Protein AF-A0A563W3B9-F1 (afdb_monomer_lite)

Organism: NCBI:txid945734

pLDDT: mean 94.77, std 2.66, range [80.88, 97.5]

Foldseek 3Di:
DALVVQLVVQLVVLERDPVSVVVVCVCPPPPHDDDPVRVVSVVVSVVCVVVSSHD

Sequence (55 aa):
MTLKIIFQNAQKTGHLTNNMKTAIENLCAPETQLSCEEYVYLDLLMGAIFAGEIH

Radius of gyration: 10.45 Å; chains: 1; bounding box: 25×16×25 Å

Structure (mmCIF, N/CA/C/O backbone):
data_AF-A0A563W3B9-F1
#
_entry.id   AF-A0A563W3B9-F1
#
loop_
_atom_site.group_PDB
_atom_site.id
_atom_site.type_symbol
_atom_site.label_atom_id
_atom_site.label_alt_id
_atom_site.label_comp_id
_atom_site.label_asym_id
_atom_site.label_entity_id
_atom_site.label_seq_id
_atom_site.pdbx_PDB_ins_code
_atom_site.Cartn_x
_atom_site.Cartn_y
_atom_site.Cartn_z
_atom_site.occupancy
_atom_site.B_iso_or_equiv
_atom_site.auth_seq_id
_atom_site.auth_comp_id
_atom_site.auth_asym_id
_atom_site.auth_atom_id
_atom_site.pdbx_PDB_model_num
ATOM 1 N N . MET A 1 1 ? 0.106 4.911 11.375 1.00 80.88 1 MET A N 1
ATOM 2 C CA . MET A 1 1 ? 0.585 5.117 9.987 1.00 80.88 1 MET A CA 1
ATOM 3 C C . MET A 1 1 ? -0.655 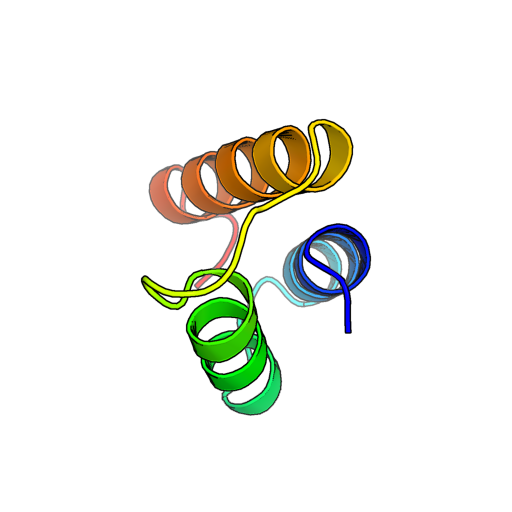5.155 9.118 1.00 80.88 1 MET A C 1
ATOM 5 O O . MET A 1 1 ? -1.553 4.400 9.441 1.00 80.88 1 MET A O 1
ATOM 9 N N . THR A 1 2 ? -0.753 6.024 8.116 1.00 93.56 2 THR A N 1
ATOM 10 C CA . THR A 1 2 ? -1.917 6.050 7.207 1.00 93.56 2 THR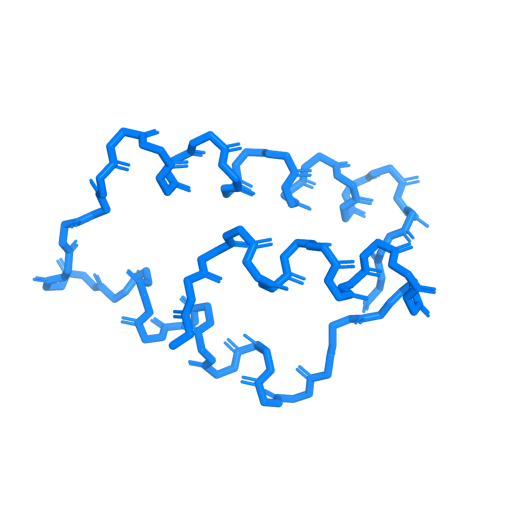 A CA 1
ATOM 11 C C . THR A 1 2 ? -1.584 5.327 5.908 1.00 93.56 2 THR A C 1
ATOM 13 O O . THR A 1 2 ? -0.400 5.208 5.566 1.00 93.56 2 THR A O 1
ATOM 16 N N . LEU A 1 3 ? -2.597 4.907 5.145 1.00 96.62 3 LEU A N 1
ATOM 17 C CA . LEU A 1 3 ? -2.374 4.284 3.831 1.00 96.62 3 LEU A CA 1
ATOM 18 C C . LEU A 1 3 ? -1.591 5.188 2.867 1.00 96.62 3 LEU A C 1
ATOM 20 O O . LEU A 1 3 ? -0.741 4.705 2.126 1.00 96.62 3 LEU A O 1
ATOM 24 N N . LYS A 1 4 ? -1.768 6.510 2.955 1.00 97.44 4 LYS A N 1
ATOM 25 C CA . LYS A 1 4 ? -0.969 7.497 2.212 1.00 97.44 4 LYS A CA 1
ATOM 26 C C . LYS A 1 4 ? 0.529 7.375 2.475 1.00 97.44 4 LYS A C 1
ATOM 28 O O . LYS A 1 4 ? 1.324 7.352 1.541 1.00 97.44 4 LYS A O 1
ATOM 33 N N . ILE A 1 5 ? 0.918 7.311 3.749 1.00 96.75 5 ILE A N 1
ATOM 34 C CA . ILE A 1 5 ? 2.330 7.206 4.142 1.00 96.75 5 ILE A CA 1
ATOM 35 C C . ILE A 1 5 ? 2.897 5.861 3.681 1.00 96.75 5 ILE A C 1
ATOM 37 O O . ILE A 1 5 ? 4.031 5.798 3.210 1.00 96.75 5 ILE A O 1
ATOM 41 N N . ILE A 1 6 ? 2.101 4.796 3.790 1.00 96.88 6 ILE A N 1
ATOM 42 C CA . ILE A 1 6 ? 2.484 3.460 3.332 1.00 96.88 6 ILE A CA 1
ATOM 43 C C . ILE A 1 6 ? 2.720 3.466 1.822 1.00 96.88 6 ILE A C 1
ATOM 45 O O . ILE A 1 6 ? 3.802 3.080 1.390 1.00 96.88 6 ILE A O 1
ATOM 49 N N . PHE A 1 7 ? 1.770 3.983 1.041 1.00 96.56 7 PHE A N 1
ATOM 50 C CA . PHE A 1 7 ? 1.878 4.093 -0.411 1.00 96.56 7 PHE A CA 1
ATOM 51 C C . PHE A 1 7 ? 3.097 4.916 -0.837 1.00 96.56 7 PHE A C 1
ATOM 53 O O . PHE A 1 7 ? 3.894 4.458 -1.647 1.00 96.56 7 PHE A O 1
ATOM 60 N N . GLN A 1 8 ? 3.310 6.093 -0.242 1.00 96.44 8 GLN A N 1
ATOM 61 C CA . GLN A 1 8 ? 4.461 6.942 -0.566 1.00 96.44 8 GLN A CA 1
ATOM 62 C C . GLN A 1 8 ? 5.803 6.274 -0.261 1.00 96.44 8 GLN A C 1
ATOM 64 O O . GLN A 1 8 ? 6.772 6.474 -0.993 1.00 96.44 8 GLN A O 1
ATOM 69 N N . ASN A 1 9 ? 5.889 5.508 0.827 1.00 96.50 9 ASN A N 1
ATOM 70 C CA . ASN A 1 9 ? 7.113 4.788 1.150 1.00 96.50 9 ASN A CA 1
ATOM 71 C C . ASN A 1 9 ? 7.317 3.599 0.212 1.00 96.50 9 ASN A C 1
ATOM 73 O O . ASN A 1 9 ? 8.406 3.456 -0.333 1.00 96.50 9 ASN A O 1
ATOM 77 N N . ALA A 1 10 ? 6.274 2.802 -0.020 1.00 95.94 10 ALA A N 1
ATOM 78 C CA . ALA A 1 10 ? 6.330 1.642 -0.900 1.00 95.94 10 ALA A CA 1
ATOM 79 C C . ALA A 1 10 ? 6.630 2.036 -2.355 1.00 95.94 10 ALA A C 1
ATOM 81 O O . ALA A 1 10 ? 7.422 1.371 -3.009 1.00 95.94 10 ALA A O 1
ATOM 82 N N . GLN A 1 11 ? 6.107 3.168 -2.833 1.00 95.06 11 GLN A N 1
ATOM 83 C CA . GLN A 1 11 ? 6.428 3.719 -4.153 1.00 95.06 11 GLN A CA 1
ATOM 84 C C . GLN A 1 11 ? 7.904 4.135 -4.274 1.00 95.06 11 GLN A C 1
ATOM 86 O O . GLN A 1 11 ? 8.496 4.019 -5.341 1.00 95.06 11 GLN A O 1
ATOM 91 N N . LYS A 1 12 ? 8.523 4.614 -3.187 1.00 95.00 12 LYS A N 1
ATOM 92 C CA . LYS A 1 12 ? 9.953 4.970 -3.184 1.00 95.00 12 LYS A CA 1
ATOM 93 C C . LYS A 1 12 ? 10.859 3.748 -3.139 1.00 95.00 12 LYS A C 1
ATOM 95 O O . LYS A 1 12 ? 11.942 3.780 -3.712 1.00 95.00 12 LYS A O 1
ATOM 100 N N . THR A 1 13 ? 10.462 2.720 -2.395 1.00 94.56 13 THR A N 1
ATOM 101 C CA . THR A 1 13 ? 11.292 1.533 -2.161 1.00 94.56 13 THR A CA 1
ATOM 102 C C . THR A 1 13 ? 11.013 0.402 -3.143 1.00 94.56 13 THR A C 1
ATOM 104 O O . THR A 1 13 ? 11.817 -0.519 -3.210 1.00 94.56 13 THR A O 1
ATOM 107 N N . GLY A 1 14 ? 9.884 0.436 -3.855 1.00 95.50 14 GLY A N 1
ATOM 108 C CA . GLY A 1 14 ? 9.360 -0.686 -4.639 1.00 95.50 14 GLY A CA 1
ATOM 109 C C . GLY A 1 14 ? 8.867 -1.857 -3.782 1.00 95.50 14 GLY A C 1
ATOM 110 O O . GLY A 1 14 ? 8.599 -2.932 -4.311 1.00 95.50 14 GLY A O 1
ATOM 111 N N . HIS A 1 15 ? 8.775 -1.688 -2.456 1.00 95.31 15 HIS A N 1
ATOM 112 C CA . HIS A 1 15 ? 8.560 -2.802 -1.530 1.00 95.31 15 HIS A CA 1
ATOM 113 C C . HIS A 1 15 ? 7.691 -2.449 -0.326 1.00 95.31 15 HIS A C 1
ATOM 115 O O . HIS A 1 15 ? 7.916 -1.438 0.349 1.00 95.31 15 HIS A O 1
ATOM 121 N N . LEU A 1 16 ? 6.788 -3.363 0.028 1.00 94.75 16 LEU A N 1
ATOM 122 C CA . LEU A 1 16 ? 6.080 -3.362 1.301 1.00 94.75 16 LEU A CA 1
ATOM 123 C C . LEU A 1 16 ? 6.906 -4.074 2.373 1.00 94.75 16 LEU A C 1
ATOM 125 O O . LEU A 1 16 ? 6.992 -5.301 2.432 1.00 94.75 16 LEU A O 1
ATOM 129 N N . THR A 1 17 ? 7.480 -3.290 3.283 1.00 95.38 17 THR A N 1
ATOM 130 C CA . THR A 1 17 ? 8.143 -3.840 4.476 1.00 95.38 17 THR A CA 1
ATOM 131 C C . THR A 1 17 ? 7.145 -4.560 5.391 1.00 95.38 17 THR A C 1
ATOM 133 O O . THR A 1 17 ? 5.955 -4.240 5.389 1.00 95.38 17 THR A O 1
ATOM 136 N N . ASN A 1 18 ? 7.618 -5.471 6.249 1.00 95.50 18 ASN A N 1
ATOM 137 C CA . ASN A 1 18 ? 6.757 -6.153 7.228 1.00 95.50 18 ASN A CA 1
ATOM 138 C C . ASN A 1 18 ? 5.964 -5.159 8.095 1.00 95.50 18 ASN A C 1
ATOM 140 O O . ASN A 1 18 ? 4.765 -5.330 8.284 1.00 95.50 18 ASN A O 1
ATOM 144 N N . ASN A 1 19 ? 6.596 -4.062 8.525 1.00 96.00 19 ASN A N 1
ATOM 145 C CA . ASN A 1 19 ? 5.929 -3.018 9.308 1.00 96.00 19 ASN A CA 1
ATOM 146 C C . ASN A 1 19 ? 4.790 -2.330 8.537 1.00 96.00 19 ASN A C 1
ATOM 148 O O . ASN A 1 19 ? 3.787 -1.949 9.135 1.00 96.00 19 ASN A O 1
ATOM 152 N N 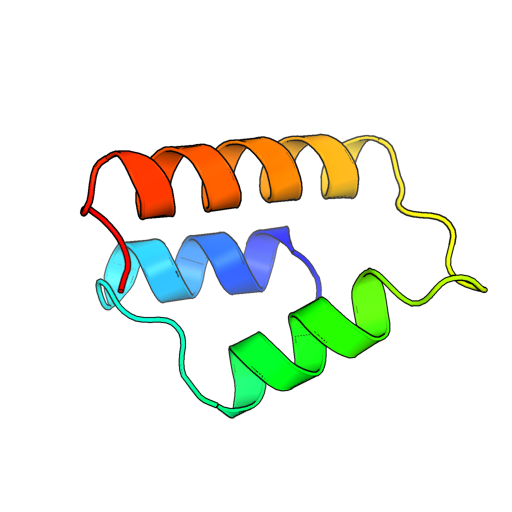. MET A 1 20 ? 4.936 -2.157 7.219 1.00 95.69 20 MET A N 1
ATOM 153 C CA . MET A 1 20 ? 3.874 -1.610 6.370 1.00 95.69 20 MET A CA 1
ATOM 154 C C . MET A 1 20 ? 2.734 -2.611 6.209 1.00 95.69 20 MET A C 1
ATOM 156 O O . MET A 1 20 ? 1.583 -2.208 6.315 1.00 95.69 20 MET A O 1
ATOM 160 N N . LYS A 1 21 ? 3.038 -3.901 6.019 1.00 95.06 21 LYS A N 1
ATOM 161 C CA . LYS A 1 21 ? 2.026 -4.964 5.910 1.00 95.06 21 LYS A CA 1
ATOM 162 C C . LYS A 1 21 ? 1.175 -5.052 7.177 1.00 95.06 21 LYS A C 1
ATOM 164 O O . LYS A 1 21 ? -0.038 -4.922 7.088 1.00 95.06 21 LYS A O 1
ATOM 169 N N . THR A 1 22 ? 1.804 -5.105 8.351 1.00 96.31 22 THR A N 1
ATOM 170 C CA . THR A 1 22 ? 1.090 -5.078 9.639 1.00 96.31 22 THR A CA 1
ATOM 171 C C . THR A 1 22 ? 0.259 -3.806 9.817 1.00 96.31 22 THR A C 1
ATOM 173 O O . THR A 1 22 ? -0.833 -3.837 10.377 1.00 96.31 22 THR A O 1
ATOM 176 N N . ALA A 1 23 ? 0.746 -2.658 9.337 1.00 95.00 23 ALA A N 1
ATOM 177 C CA . ALA A 1 23 ? -0.033 -1.428 9.387 1.00 95.00 23 ALA A CA 1
ATOM 178 C C . ALA A 1 23 ? -1.248 -1.462 8.447 1.00 95.00 23 ALA A C 1
ATOM 180 O O . ALA A 1 23 ? -2.309 -1.007 8.857 1.00 95.00 23 ALA A O 1
ATOM 181 N N . ILE A 1 24 ? -1.119 -2.016 7.236 1.00 94.56 24 ILE A N 1
ATOM 182 C CA . ILE A 1 24 ? -2.248 -2.224 6.312 1.00 94.56 24 ILE A CA 1
ATOM 183 C C . ILE A 1 24 ? -3.286 -3.148 6.953 1.00 94.56 24 ILE A C 1
ATOM 185 O O . ILE A 1 24 ? -4.463 -2.804 6.949 1.00 94.56 24 ILE A O 1
ATOM 189 N N . GLU A 1 25 ? -2.857 -4.270 7.539 1.00 94.31 25 GLU A N 1
ATOM 190 C CA . GLU A 1 25 ? -3.738 -5.227 8.224 1.00 94.31 25 GLU A CA 1
ATOM 191 C C . GLU A 1 25 ? -4.541 -4.556 9.342 1.00 94.31 25 GLU A C 1
ATOM 193 O O . GLU A 1 25 ? -5.756 -4.708 9.398 1.00 94.31 25 GLU A O 1
ATOM 198 N N . ASN A 1 26 ? -3.885 -3.751 10.182 1.00 94.19 26 ASN A N 1
ATOM 199 C CA . ASN A 1 26 ? -4.560 -3.022 11.257 1.00 94.19 26 ASN A CA 1
ATOM 200 C C . ASN A 1 26 ? -5.498 -1.922 10.736 1.00 94.19 26 ASN A C 1
ATOM 202 O O . ASN A 1 26 ? -6.536 -1.670 11.336 1.00 94.19 26 ASN A O 1
ATOM 206 N N . LEU A 1 27 ? -5.130 -1.234 9.648 1.00 94.19 27 LEU A N 1
ATOM 207 C CA . LEU A 1 27 ? -5.964 -0.184 9.049 1.00 94.19 27 LEU A CA 1
ATOM 208 C C . LEU A 1 27 ? -7.197 -0.760 8.353 1.00 94.19 27 LEU A C 1
ATOM 210 O O . LEU A 1 27 ? -8.243 -0.119 8.366 1.00 94.19 27 LEU A O 1
ATOM 214 N N . CYS A 1 28 ? -7.081 -1.952 7.768 1.00 92.75 28 CYS A N 1
ATOM 215 C CA . CYS A 1 28 ? -8.145 -2.633 7.027 1.00 92.75 28 CYS A CA 1
ATOM 216 C C . CYS A 1 28 ? -8.833 -3.737 7.851 1.00 92.75 28 CYS A C 1
ATOM 218 O O . CYS A 1 28 ? -9.445 -4.637 7.271 1.00 92.75 28 CYS A O 1
ATOM 220 N N . ALA A 1 29 ? -8.700 -3.712 9.179 1.00 94.19 29 ALA A N 1
ATOM 221 C CA . ALA A 1 29 ? -9.351 -4.676 10.052 1.00 94.19 29 ALA A CA 1
ATOM 222 C C . ALA A 1 29 ? -10.892 -4.560 9.949 1.00 94.19 29 ALA A C 1
ATOM 224 O O . ALA A 1 29 ? -11.414 -3.483 9.670 1.00 94.19 29 ALA A O 1
ATOM 225 N N . PRO A 1 30 ? -11.663 -5.640 10.163 1.00 89.69 30 PRO A N 1
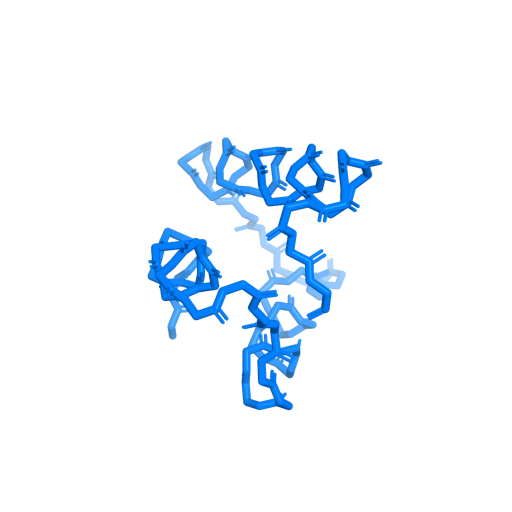ATOM 226 C CA . PRO A 1 30 ? -13.122 -5.615 9.993 1.00 89.69 30 PRO A CA 1
ATOM 227 C C . PRO A 1 30 ? -13.854 -4.558 10.838 1.00 89.69 30 PRO A C 1
ATOM 229 O O . PRO A 1 30 ? -14.931 -4.096 10.465 1.00 89.69 30 PRO A O 1
ATOM 232 N N . GLU A 1 31 ? -13.289 -4.198 11.987 1.00 92.88 31 GLU A N 1
ATOM 233 C CA . GLU A 1 31 ? -13.809 -3.202 12.920 1.00 92.88 31 GLU A CA 1
ATOM 234 C C . GLU A 1 31 ? -13.416 -1.757 12.581 1.00 92.88 31 GLU A C 1
ATOM 236 O O . GLU A 1 31 ? -13.924 -0.824 13.210 1.00 92.88 31 GLU A O 1
ATOM 241 N N . THR A 1 32 ? -12.516 -1.545 11.616 1.00 89.62 32 THR A N 1
ATOM 242 C CA . THR A 1 32 ? -12.066 -0.209 11.230 1.00 89.62 32 THR A CA 1
ATOM 243 C C . THR A 1 32 ? -12.857 0.311 10.038 1.00 89.62 32 THR A C 1
ATOM 245 O O . THR A 1 32 ? -13.200 -0.403 9.098 1.00 89.62 32 THR A O 1
ATOM 248 N N . GLN A 1 33 ? -13.152 1.609 10.069 1.00 91.69 33 GLN A N 1
ATOM 249 C CA . GLN A 1 33 ? -13.747 2.302 8.938 1.00 91.69 33 GLN A CA 1
ATOM 250 C C . GLN A 1 33 ? -12.689 3.192 8.298 1.00 91.69 33 GLN A C 1
ATOM 252 O O . GLN A 1 33 ? -12.253 4.179 8.892 1.00 91.69 33 GLN A O 1
ATOM 257 N N . LEU A 1 34 ? -12.297 2.849 7.073 1.00 92.50 34 LEU A N 1
ATOM 258 C CA . LEU A 1 34 ? -11.408 3.690 6.284 1.00 92.50 34 LEU A CA 1
ATOM 259 C C . LEU A 1 34 ? -12.120 4.997 5.917 1.00 92.50 34 LEU A C 1
ATOM 261 O O . LEU A 1 34 ? -13.300 5.018 5.551 1.00 92.50 34 LEU A O 1
ATOM 265 N N . SER A 1 35 ? -11.386 6.102 5.998 1.00 94.38 35 SER A N 1
ATOM 266 C CA . SER A 1 35 ? -11.849 7.374 5.439 1.00 94.38 35 SER A CA 1
ATOM 267 C C . SER A 1 35 ? -11.857 7.327 3.905 1.00 94.38 35 SER A C 1
ATOM 269 O O . SER A 1 35 ? -11.182 6.496 3.298 1.00 94.38 35 SER A O 1
ATOM 271 N N . CYS A 1 36 ? -12.557 8.262 3.253 1.00 94.44 36 CYS A N 1
ATOM 272 C CA . CYS A 1 36 ? -12.529 8.374 1.789 1.00 94.44 36 CYS A CA 1
ATOM 273 C C . CYS A 1 36 ? -11.102 8.539 1.238 1.00 94.44 36 CYS A C 1
ATOM 275 O O . CYS A 1 36 ? -10.782 7.969 0.200 1.00 94.44 36 CYS A O 1
ATOM 277 N N 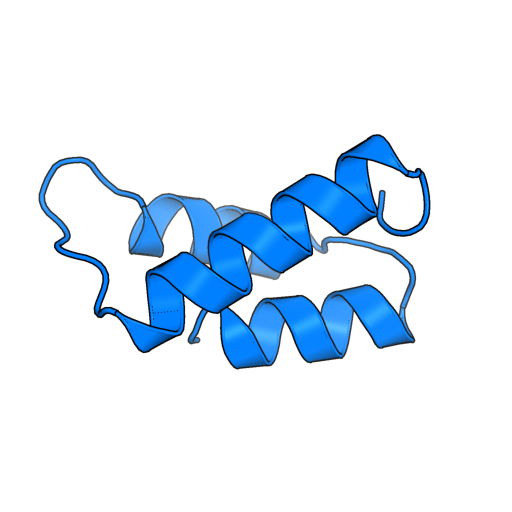. GLU A 1 37 ? -10.238 9.294 1.929 1.00 94.81 37 GLU A N 1
ATOM 278 C CA . GLU A 1 37 ? -8.832 9.439 1.528 1.00 94.81 37 GLU A CA 1
ATOM 279 C C . GLU A 1 37 ? -8.100 8.095 1.631 1.00 94.81 37 GLU A C 1
ATOM 281 O O . GLU A 1 37 ? -7.349 7.728 0.731 1.00 94.81 37 GLU A O 1
ATOM 286 N N . GLU A 1 38 ? -8.346 7.329 2.692 1.00 96.00 38 GLU A N 1
ATOM 287 C CA . GLU A 1 38 ? -7.712 6.026 2.873 1.00 96.00 38 GLU A CA 1
ATOM 288 C C . GLU A 1 38 ? -8.143 5.001 1.819 1.00 96.00 38 GLU A C 1
ATOM 290 O O . GLU A 1 38 ? -7.278 4.296 1.304 1.00 96.00 38 GLU A O 1
ATOM 295 N N . TYR A 1 39 ? -9.413 4.985 1.405 1.00 95.25 39 TYR A N 1
ATOM 296 C CA . TYR A 1 39 ? -9.859 4.153 0.280 1.00 95.25 39 TYR A CA 1
ATOM 297 C C . TYR A 1 39 ? -9.120 4.479 -1.024 1.00 95.25 39 TYR A C 1
ATOM 299 O O . TYR A 1 39 ? -8.677 3.568 -1.715 1.00 95.25 39 TYR A O 1
ATOM 307 N N . VAL A 1 40 ? -8.906 5.764 -1.329 1.00 97.12 40 VAL A N 1
ATOM 308 C CA . VAL A 1 40 ? -8.156 6.168 -2.531 1.00 97.12 40 VAL A CA 1
ATOM 309 C C . VAL A 1 40 ? -6.731 5.616 -2.501 1.00 97.12 40 VAL A C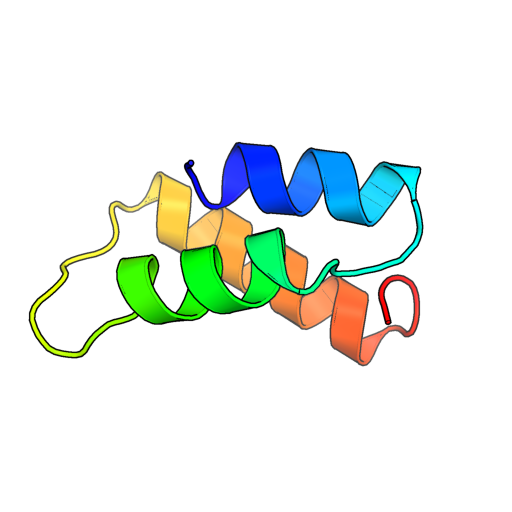 1
ATOM 311 O O . VAL A 1 40 ? -6.252 5.079 -3.498 1.00 97.12 40 VAL A O 1
ATOM 314 N N . TYR A 1 41 ? -6.037 5.721 -1.365 1.00 97.50 41 TYR A N 1
ATOM 315 C CA . TYR A 1 41 ? -4.678 5.186 -1.261 1.00 97.50 41 TYR A CA 1
ATOM 316 C C . TYR A 1 41 ? -4.637 3.658 -1.205 1.00 97.50 41 TYR A C 1
ATOM 318 O O . TYR A 1 41 ? -3.642 3.087 -1.648 1.00 97.50 41 TYR A O 1
ATOM 326 N N . LEU A 1 42 ? -5.688 2.997 -0.712 1.00 96.31 42 LEU A N 1
ATOM 327 C CA . LEU A 1 42 ? -5.819 1.545 -0.808 1.00 96.31 42 LEU A CA 1
ATOM 328 C C . LEU A 1 42 ? -5.896 1.105 -2.273 1.00 96.31 42 LEU A C 1
ATOM 330 O O . LEU A 1 42 ? -5.130 0.238 -2.684 1.00 96.31 42 LEU A O 1
ATOM 334 N N . ASP A 1 43 ? -6.762 1.742 -3.065 1.00 96.75 43 ASP A N 1
ATOM 335 C CA . ASP A 1 43 ? -6.933 1.439 -4.489 1.00 96.75 43 ASP A CA 1
ATOM 336 C C . ASP A 1 43 ? -5.639 1.665 -5.277 1.00 96.75 43 ASP A C 1
ATOM 338 O O . ASP A 1 43 ? -5.225 0.809 -6.062 1.00 96.75 43 ASP A O 1
ATOM 342 N N . LEU A 1 44 ? -4.949 2.782 -5.026 1.00 97.12 44 LEU A N 1
ATOM 343 C CA . LEU A 1 44 ? -3.649 3.067 -5.639 1.00 97.12 44 LEU A CA 1
ATOM 344 C C . LEU A 1 44 ? -2.593 2.026 -5.256 1.00 97.12 44 LEU A C 1
ATOM 346 O O . LEU A 1 44 ? -1.826 1.581 -6.111 1.00 97.12 44 LEU A O 1
ATOM 350 N N . LEU A 1 45 ? -2.555 1.622 -3.983 1.00 96.62 45 LEU A N 1
ATOM 351 C CA . LEU A 1 45 ? -1.616 0.615 -3.507 1.00 96.62 45 LEU A CA 1
ATOM 352 C C . LEU A 1 45 ? -1.884 -0.748 -4.156 1.00 96.62 45 LEU A C 1
ATOM 354 O O . LEU A 1 45 ? -0.945 -1.381 -4.632 1.00 96.62 45 LEU A O 1
ATOM 358 N N . MET A 1 46 ? -3.146 -1.178 -4.226 1.00 95.31 46 MET A N 1
ATOM 359 C CA . MET A 1 46 ? -3.529 -2.413 -4.916 1.00 95.31 46 MET A CA 1
ATOM 360 C C . MET A 1 46 ? -3.152 -2.365 -6.399 1.00 95.31 46 MET A C 1
ATOM 362 O O . MET A 1 46 ? -2.574 -3.321 -6.912 1.00 95.31 46 MET A O 1
ATOM 366 N N . GLY A 1 47 ? -3.421 -1.245 -7.077 1.00 96.94 47 GLY A N 1
ATOM 367 C CA . GLY A 1 47 ? -3.053 -1.048 -8.479 1.00 96.94 47 GLY A CA 1
ATOM 368 C C . GLY A 1 47 ? -1.549 -1.193 -8.719 1.00 96.94 47 GLY A C 1
ATOM 369 O O . GLY A 1 47 ? -1.142 -1.941 -9.604 1.00 96.94 47 GLY A O 1
ATOM 370 N N . ALA A 1 48 ? -0.724 -0.551 -7.888 1.00 96.31 48 ALA A N 1
ATOM 371 C CA . ALA A 1 48 ? 0.733 -0.637 -7.981 1.00 96.31 48 ALA A CA 1
ATOM 372 C C . ALA A 1 48 ? 1.265 -2.058 -7.709 1.00 96.31 48 ALA A C 1
ATOM 374 O O . ALA A 1 48 ? 2.199 -2.509 -8.374 1.00 96.31 48 ALA A O 1
ATOM 375 N N . ILE A 1 49 ? 0.649 -2.799 -6.779 1.00 95.50 49 ILE A N 1
ATOM 376 C CA . ILE A 1 49 ? 0.989 -4.210 -6.529 1.00 95.50 49 ILE A CA 1
ATOM 377 C C . ILE A 1 49 ? 0.660 -5.070 -7.755 1.00 95.50 49 ILE A C 1
ATOM 379 O O . ILE A 1 49 ? 1.496 -5.854 -8.202 1.00 95.50 49 ILE A O 1
ATOM 383 N N . PHE A 1 50 ? -0.532 -4.915 -8.341 1.00 96.00 50 PHE A N 1
ATOM 384 C CA . PHE A 1 50 ? -0.931 -5.687 -9.522 1.00 96.00 50 PHE A CA 1
ATOM 385 C C . PHE A 1 50 ? -0.133 -5.332 -10.779 1.00 96.00 50 PHE A C 1
ATOM 387 O O . PHE A 1 50 ? 0.096 -6.202 -11.617 1.00 96.00 50 PHE A O 1
ATOM 394 N N . ALA A 1 51 ? 0.319 -4.084 -10.897 1.00 96.06 51 ALA A N 1
ATOM 395 C CA . ALA A 1 51 ? 1.225 -3.651 -11.956 1.00 96.06 51 ALA A CA 1
ATOM 396 C C . ALA A 1 51 ? 2.662 -4.182 -11.776 1.00 96.06 51 ALA A C 1
ATOM 398 O O . ALA A 1 51 ? 3.463 -4.098 -12.705 1.00 96.06 51 ALA A O 1
ATOM 399 N N . GLY A 1 52 ? 2.994 -4.737 -10.604 1.00 94.31 52 GLY A N 1
ATOM 400 C CA . GLY A 1 52 ? 4.346 -5.182 -10.269 1.00 94.31 52 GLY A CA 1
ATOM 401 C C . GLY A 1 52 ? 5.311 -4.034 -9.965 1.00 94.31 52 GLY A C 1
ATOM 402 O O . GLY A 1 52 ? 6.519 -4.234 -10.013 1.00 94.31 52 GLY A O 1
ATOM 403 N N . GLU A 1 53 ? 4.796 -2.838 -9.669 1.00 94.12 53 GLU A N 1
ATOM 404 C CA . GLU A 1 53 ? 5.591 -1.669 -9.266 1.00 94.12 53 GLU A CA 1
ATOM 405 C C . GLU A 1 53 ? 5.986 -1.734 -7.782 1.00 94.12 53 GLU A C 1
ATOM 407 O O . GLU A 1 53 ? 6.981 -1.139 -7.368 1.00 94.12 53 GLU A O 1
ATOM 412 N N . ILE A 1 54 ? 5.191 -2.447 -6.976 1.00 95.69 54 ILE A N 1
ATOM 413 C CA . ILE A 1 54 ? 5.411 -2.668 -5.545 1.00 95.69 54 ILE A CA 1
ATOM 414 C C . ILE A 1 54 ? 5.309 -4.169 -5.245 1.00 95.69 54 ILE A C 1
ATOM 416 O O . ILE A 1 54 ? 4.346 -4.817 -5.655 1.00 95.69 54 ILE A O 1
ATOM 420 N N . HIS A 1 55 ? 6.271 -4.701 -4.484 1.00 88.50 55 HIS A N 1
ATOM 421 C CA . HIS A 1 55 ? 6.344 -6.117 -4.083 1.00 88.50 55 HIS A CA 1
ATOM 422 C C . HIS A 1 55 ? 6.239 -6.342 -2.563 1.00 88.50 55 HIS A C 1
ATOM 424 O O . HIS A 1 55 ? 6.759 -5.506 -1.787 1.00 88.50 55 HIS A O 1
#

Secondary structure (DSSP, 8-state):
--HHHHHHHHHHHSS--HHHHHHHHHHT-TT----HHHHHHHHHHHHHHHTTS--